Protein AF-A0A8I6A3M4-F1 (afdb_monomer_lite)

Radius of gyration: 25.24 Å; chains: 1; bounding box: 81×45×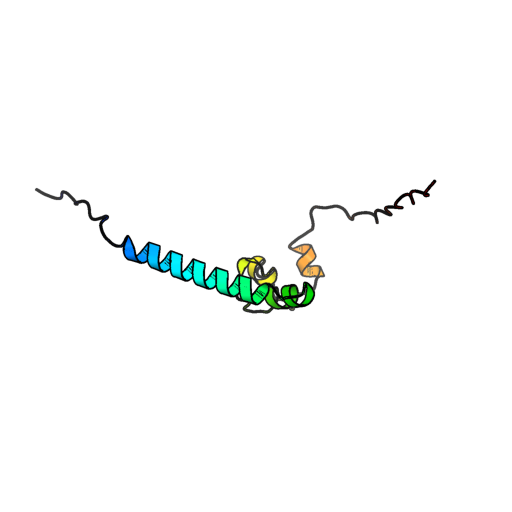41 Å

Sequence (97 aa):
MAASGESGASGGRGSTEEAFMICYSEMKQIQNRDSVLTSKNQIEKLTRPGSYYFNLNPFEVHQIDPEVTDEKIKKRFPSPLPPLASRTHSFPISTPK

Structure (mmCIF, N/CA/C/O backbone):
data_AF-A0A8I6A3M4-F1
#
_entry.id   AF-A0A8I6A3M4-F1
#
loop_
_atom_site.group_PDB
_atom_site.id
_atom_site.type_symbol
_atom_site.label_atom_id
_atom_site.label_alt_id
_atom_site.label_comp_id
_atom_site.label_asym_id
_atom_site.label_entity_id
_atom_site.label_seq_id
_atom_site.pdbx_PDB_ins_code
_atom_site.Cartn_x
_atom_site.Cartn_y
_atom_site.Cartn_z
_atom_site.occupancy
_atom_site.B_iso_or_equiv
_atom_site.auth_seq_id
_atom_site.auth_comp_id
_atom_site.auth_asym_id
_atom_site.auth_atom_id
_atom_site.pdbx_PDB_model_num
ATOM 1 N N . MET A 1 1 ? -57.255 -4.631 -10.707 1.00 51.66 1 MET A N 1
ATOM 2 C CA . MET A 1 1 ? -56.812 -5.687 -9.773 1.00 51.66 1 MET A CA 1
ATOM 3 C C . MET A 1 1 ? -55.322 -5.499 -9.555 1.00 51.66 1 MET A C 1
ATOM 5 O O . MET A 1 1 ? -54.641 -5.416 -10.561 1.00 51.66 1 MET A O 1
ATOM 9 N N . ALA A 1 2 ? -54.908 -5.338 -8.290 1.00 47.59 2 ALA A N 1
ATOM 10 C CA . ALA A 1 2 ? -53.571 -5.521 -7.692 1.00 47.59 2 ALA A CA 1
ATOM 11 C C . ALA A 1 2 ? -52.321 -5.338 -8.594 1.00 47.59 2 ALA A C 1
ATOM 13 O O . ALA A 1 2 ? -52.166 -5.994 -9.610 1.00 47.59 2 ALA A O 1
ATOM 14 N N . ALA A 1 3 ? -51.336 -4.528 -8.217 1.00 49.62 3 ALA A N 1
ATOM 15 C CA . ALA A 1 3 ? -50.507 -4.853 -7.064 1.00 49.62 3 ALA A CA 1
ATOM 16 C C . ALA A 1 3 ? -49.984 -3.594 -6.361 1.00 49.62 3 ALA A C 1
ATOM 18 O O . ALA A 1 3 ? -49.182 -2.835 -6.900 1.00 49.62 3 ALA A O 1
ATOM 19 N N . SER A 1 4 ? -50.442 -3.423 -5.123 1.00 48.16 4 SER A N 1
ATOM 20 C CA . SER A 1 4 ? -49.726 -2.681 -4.096 1.00 48.16 4 SER A CA 1
ATOM 21 C C . SER A 1 4 ? -48.497 -3.520 -3.741 1.00 48.16 4 SER A C 1
ATOM 23 O O . SER A 1 4 ? -48.632 -4.583 -3.143 1.00 48.16 4 SER A O 1
ATOM 25 N N . GLY A 1 5 ? -47.322 -3.118 -4.224 1.00 51.12 5 GLY A N 1
ATOM 26 C CA . GLY A 1 5 ? -46.041 -3.704 -3.837 1.00 51.12 5 GLY A CA 1
ATOM 27 C C . GLY A 1 5 ? -45.589 -3.043 -2.548 1.00 51.12 5 GLY A C 1
ATOM 28 O O . GLY A 1 5 ? -45.113 -1.911 -2.552 1.00 51.12 5 GLY A O 1
ATOM 29 N N . GLU A 1 6 ? -45.852 -3.735 -1.454 1.00 52.62 6 GLU A N 1
ATOM 30 C CA . GLU A 1 6 ? -45.715 -3.263 -0.092 1.00 52.62 6 GLU A CA 1
ATOM 31 C C . GLU A 1 6 ? -44.253 -3.084 0.317 1.00 52.62 6 GLU A C 1
ATOM 33 O O . GLU A 1 6 ? -43.337 -3.795 -0.099 1.00 52.62 6 GLU A O 1
ATOM 38 N N . SER A 1 7 ? -44.084 -2.103 1.192 1.00 47.75 7 SER A N 1
ATOM 39 C CA . SER A 1 7 ? -42.935 -1.866 2.044 1.00 47.75 7 SER A CA 1
ATOM 40 C C . SER A 1 7 ? -42.349 -3.156 2.627 1.00 47.75 7 SER A C 1
ATOM 42 O O . SER A 1 7 ? -43.001 -3.846 3.406 1.00 47.75 7 SER A O 1
ATOM 44 N N . GLY A 1 8 ? -41.079 -3.411 2.325 1.00 47.66 8 GLY A N 1
ATOM 45 C CA . GLY A 1 8 ? -40.299 -4.500 2.909 1.00 47.66 8 GLY A CA 1
ATOM 46 C C . GLY A 1 8 ? -38.874 -4.087 3.271 1.00 47.66 8 GLY A C 1
ATOM 47 O O . GLY A 1 8 ? -37.970 -4.911 3.228 1.00 47.66 8 GLY A O 1
ATOM 48 N N . ALA A 1 9 ? -38.632 -2.820 3.621 1.00 52.94 9 ALA A N 1
ATOM 49 C CA . ALA A 1 9 ? -37.354 -2.391 4.194 1.00 52.94 9 ALA A CA 1
ATOM 50 C C . ALA A 1 9 ? -37.316 -2.685 5.708 1.00 52.94 9 ALA A C 1
ATOM 52 O O . ALA A 1 9 ? -37.146 -1.785 6.523 1.00 52.94 9 ALA A O 1
ATOM 53 N N . SER A 1 10 ? -37.531 -3.943 6.104 1.00 50.53 10 SER A N 1
ATOM 54 C CA . SER A 1 10 ? -37.356 -4.391 7.497 1.00 50.53 10 SER A CA 1
ATOM 55 C C . SER A 1 10 ? -36.322 -5.512 7.643 1.00 50.53 10 SER A C 1
ATOM 57 O O . SER A 1 10 ? -36.216 -6.119 8.706 1.00 50.53 10 SER A O 1
ATOM 59 N N . GLY A 1 11 ? -35.541 -5.793 6.598 1.00 46.09 11 GLY A N 1
ATOM 60 C CA . GLY A 1 11 ? -34.452 -6.764 6.646 1.00 46.09 11 GLY A CA 1
ATOM 61 C C . GLY A 1 11 ? -33.124 -6.101 7.005 1.00 46.09 11 GLY A C 1
ATOM 62 O O . GLY A 1 11 ? -32.562 -5.379 6.192 1.00 46.09 11 GLY A O 1
ATOM 63 N N . GLY A 1 12 ? -32.591 -6.380 8.197 1.00 54.47 12 GLY A N 1
ATOM 64 C CA . GLY A 1 12 ? -31.133 -6.413 8.368 1.00 54.47 12 GLY A CA 1
ATOM 65 C C . GLY A 1 12 ? -30.444 -5.309 9.173 1.00 54.47 12 GLY A C 1
ATOM 66 O O . GLY A 1 12 ? -29.224 -5.228 9.088 1.00 54.47 12 GLY A O 1
ATOM 67 N N . ARG A 1 13 ? -31.135 -4.509 10.007 1.00 56.75 13 ARG A N 1
ATOM 68 C CA . ARG A 1 13 ? -30.438 -3.538 10.892 1.00 56.75 13 ARG A CA 1
ATOM 69 C C . ARG A 1 13 ? -29.361 -4.180 11.786 1.00 56.75 13 ARG A C 1
ATOM 71 O O . ARG A 1 13 ? -28.373 -3.519 12.070 1.00 56.75 13 ARG A O 1
ATOM 78 N N . GLY A 1 14 ? -29.527 -5.441 12.198 1.00 61.34 14 GLY A N 1
ATOM 79 C CA . GLY A 1 14 ? -28.507 -6.163 12.975 1.00 61.34 14 GLY A CA 1
ATOM 80 C C . GLY A 1 14 ? -27.258 -6.519 12.162 1.00 61.34 14 GLY A C 1
ATOM 81 O O . GLY A 1 14 ? -26.145 -6.364 12.645 1.00 61.34 14 GLY A O 1
ATOM 82 N N . SER A 1 15 ? -27.424 -6.900 10.891 1.00 80.06 15 SER A N 1
ATOM 83 C CA . SER A 1 15 ? -26.319 -7.407 10.068 1.00 80.06 15 SER A CA 1
ATOM 84 C C . SER A 1 15 ? -25.316 -6.317 9.681 1.00 80.06 15 SER A C 1
ATOM 86 O O . SER A 1 15 ? -24.113 -6.567 9.678 1.00 80.06 15 SER A O 1
ATOM 88 N N . THR A 1 16 ? -25.781 -5.097 9.390 1.00 90.50 16 THR A N 1
ATOM 89 C CA . THR A 1 16 ? -24.876 -3.989 9.040 1.00 90.50 16 THR A CA 1
ATOM 90 C C . THR A 1 16 ? -24.091 -3.485 10.247 1.00 90.50 16 THR A C 1
ATOM 92 O O . THR A 1 16 ? -22.902 -3.214 10.113 1.00 90.50 16 THR A O 1
ATOM 95 N N . GLU A 1 17 ? -24.728 -3.385 11.418 1.00 92.06 17 GLU A N 1
ATOM 96 C CA . GLU A 1 17 ? -24.051 -2.953 12.647 1.00 92.06 17 GLU A CA 1
ATOM 97 C C . GLU A 1 17 ? -22.990 -3.973 13.076 1.00 92.06 17 GLU A C 1
ATOM 99 O O . GLU A 1 17 ? -21.856 -3.603 13.368 1.00 92.06 17 GLU A O 1
ATOM 104 N N . GLU A 1 18 ? -23.314 -5.268 13.033 1.00 92.62 18 GLU A N 1
ATOM 105 C CA . GLU A 1 18 ? -22.351 -6.337 13.313 1.00 92.62 18 GLU A CA 1
ATOM 106 C C . GLU A 1 18 ? -21.175 -6.312 12.329 1.00 92.62 18 GLU A C 1
ATOM 108 O O . GLU A 1 18 ? -20.019 -6.345 12.751 1.00 92.62 18 GLU A O 1
ATOM 113 N N . ALA A 1 19 ? -21.443 -6.177 11.025 1.00 93.25 19 ALA A N 1
ATOM 114 C CA . ALA A 1 19 ? -20.395 -6.072 10.010 1.00 93.25 19 ALA A CA 1
ATOM 115 C C . ALA A 1 19 ? -19.506 -4.833 10.215 1.00 93.25 19 ALA A C 1
ATOM 117 O O . ALA A 1 19 ? -18.283 -4.913 10.073 1.00 93.25 19 ALA A O 1
ATOM 118 N N . PHE A 1 20 ? -20.100 -3.694 10.586 1.00 94.31 20 PHE A N 1
ATOM 119 C CA . PHE A 1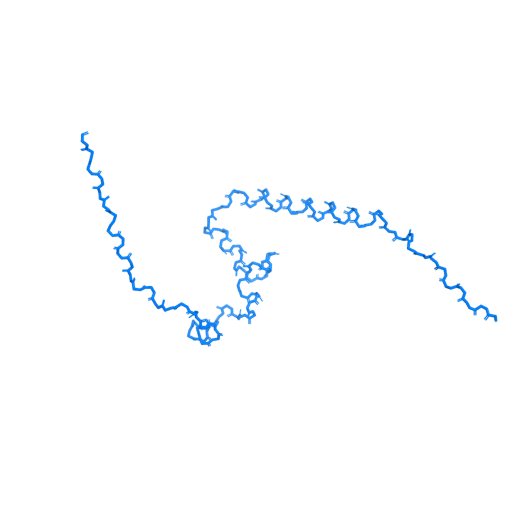 20 ? -19.361 -2.478 10.913 1.00 94.31 20 PHE A CA 1
ATOM 120 C C . PHE A 1 20 ? -18.464 -2.678 12.139 1.00 94.31 20 PHE A C 1
ATOM 122 O O . PHE A 1 20 ? -17.279 -2.345 12.091 1.00 94.31 20 PHE A O 1
ATOM 129 N N . MET A 1 21 ? -18.993 -3.274 13.210 1.00 94.50 21 MET A N 1
ATOM 130 C CA . MET A 1 21 ? -18.235 -3.571 14.426 1.00 94.50 21 MET A CA 1
ATOM 131 C C . MET A 1 21 ? -17.068 -4.527 14.158 1.00 94.50 21 MET A C 1
ATOM 133 O O . MET A 1 21 ? -15.964 -4.295 14.658 1.00 94.50 21 MET A O 1
ATOM 137 N N . ILE A 1 22 ? -17.275 -5.560 13.333 1.00 94.62 22 ILE A N 1
ATOM 138 C CA . ILE A 1 22 ? -16.214 -6.482 12.902 1.00 94.62 22 ILE A CA 1
ATOM 139 C C . ILE A 1 22 ? -15.125 -5.706 12.161 1.00 94.62 22 ILE A C 1
ATOM 141 O O . ILE A 1 22 ? -13.973 -5.721 12.596 1.00 94.62 22 ILE A O 1
ATOM 145 N N . CYS A 1 23 ? -15.491 -4.951 11.123 1.00 92.88 23 CYS A N 1
ATOM 146 C CA . CYS A 1 23 ? -14.555 -4.145 10.341 1.00 92.88 23 CYS A CA 1
ATOM 147 C C . CYS A 1 23 ? -13.756 -3.172 11.225 1.00 92.88 23 CYS A C 1
ATOM 149 O O . CYS A 1 23 ? -12.527 -3.108 11.153 1.00 92.88 23 CYS A O 1
ATOM 151 N N . TYR A 1 24 ? -14.432 -2.457 12.127 1.00 95.19 24 TYR A N 1
ATOM 152 C CA . TYR A 1 24 ? -13.781 -1.529 13.047 1.00 95.19 24 TYR A CA 1
ATOM 153 C C . TYR A 1 24 ? -12.808 -2.243 13.995 1.00 95.19 24 TYR A C 1
ATOM 155 O O . TYR A 1 24 ? -11.698 -1.760 14.238 1.00 95.19 24 TYR A O 1
ATOM 163 N N . SER A 1 25 ? -13.191 -3.415 14.508 1.00 95.12 25 SER A N 1
ATOM 164 C CA . SER A 1 25 ? -12.329 -4.221 15.374 1.00 95.12 25 SER A CA 1
ATOM 165 C C . SER A 1 25 ? -11.076 -4.714 14.644 1.00 95.12 25 SER A C 1
ATOM 167 O O . SER A 1 25 ? -9.976 -4.632 15.197 1.00 95.12 25 SER A O 1
ATOM 169 N N . GLU A 1 26 ? -11.206 -5.140 13.386 1.00 93.81 26 GLU A N 1
ATOM 170 C CA . GLU A 1 26 ? -10.086 -5.549 12.540 1.00 93.81 26 GLU A CA 1
ATOM 171 C C . GLU A 1 26 ? -9.148 -4.375 12.264 1.00 93.81 26 GLU A C 1
ATOM 173 O O . GLU A 1 26 ? -7.938 -4.491 12.469 1.00 93.81 26 GLU A O 1
ATOM 178 N N . MET A 1 27 ? -9.695 -3.216 11.885 1.00 93.75 27 MET A N 1
ATOM 179 C CA . MET A 1 27 ? -8.916 -1.995 11.665 1.00 93.75 27 MET A CA 1
ATOM 180 C C . MET A 1 27 ? -8.134 -1.591 12.915 1.00 93.75 27 MET A C 1
ATOM 182 O O . MET A 1 27 ? -6.944 -1.285 12.826 1.00 93.75 27 MET A O 1
ATOM 186 N N . LYS A 1 28 ? -8.755 -1.667 14.097 1.00 94.69 28 LYS A N 1
ATOM 187 C CA . LYS A 1 28 ? -8.087 -1.372 15.372 1.00 94.69 28 LYS A CA 1
ATOM 188 C C . LYS A 1 28 ? -6.960 -2.359 15.677 1.00 94.69 28 LYS A C 1
ATOM 190 O O . LYS A 1 28 ? -5.897 -1.960 16.150 1.00 94.69 28 LYS A O 1
ATOM 195 N N . GLN A 1 29 ? -7.152 -3.646 15.392 1.00 94.44 29 GLN A N 1
ATOM 196 C CA . GLN A 1 29 ? -6.087 -4.638 15.551 1.00 94.44 29 GLN A CA 1
ATOM 197 C C . GLN A 1 29 ? -4.923 -4.383 14.597 1.00 94.44 29 GLN A C 1
ATOM 199 O O . GLN A 1 29 ? -3.770 -4.555 14.987 1.00 94.44 29 GLN A O 1
ATOM 204 N N . ILE A 1 30 ? -5.206 -3.998 13.353 1.00 92.19 30 ILE A N 1
ATOM 205 C CA . ILE A 1 30 ? -4.166 -3.662 12.384 1.00 92.19 30 ILE A CA 1
ATOM 206 C C . ILE A 1 30 ? -3.415 -2.403 12.840 1.00 92.19 30 ILE A C 1
ATOM 208 O O . ILE A 1 30 ? -2.188 -2.411 12.856 1.00 92.19 30 ILE A O 1
ATOM 212 N N . GLN A 1 31 ? -4.123 -1.370 13.302 1.00 91.56 31 GLN A N 1
ATOM 213 C CA . GLN A 1 31 ? -3.514 -0.158 13.852 1.00 91.56 31 GLN A CA 1
ATOM 214 C C . GLN A 1 31 ? -2.581 -0.471 15.029 1.00 91.56 31 GLN A C 1
ATOM 216 O O . GLN A 1 31 ? -1.453 0.012 15.069 1.00 91.56 31 GLN A O 1
ATOM 221 N N . ASN A 1 32 ? -3.023 -1.309 15.971 1.00 93.69 32 ASN A N 1
ATOM 222 C CA . ASN A 1 32 ? -2.201 -1.703 17.114 1.00 93.69 32 ASN A CA 1
ATOM 223 C C . ASN A 1 32 ? -0.962 -2.491 16.677 1.00 93.69 32 ASN A C 1
ATOM 225 O O . ASN A 1 32 ? 0.134 -2.217 17.161 1.00 93.69 32 ASN A O 1
ATOM 229 N N . ARG A 1 33 ? -1.116 -3.437 15.743 1.00 90.75 33 ARG A N 1
ATOM 230 C CA . ARG A 1 33 ? 0.008 -4.207 15.187 1.00 90.75 33 ARG A CA 1
ATOM 231 C C . ARG A 1 33 ? 1.034 -3.312 14.496 1.00 90.75 33 ARG A C 1
ATOM 233 O O . ARG A 1 33 ? 2.230 -3.547 14.634 1.00 90.75 33 ARG A O 1
ATOM 240 N N . ASP A 1 34 ? 0.569 -2.279 13.805 1.00 90.94 34 ASP A N 1
ATOM 241 C CA . ASP A 1 34 ? 1.425 -1.407 13.005 1.00 90.94 34 ASP A CA 1
ATOM 242 C C . ASP A 1 34 ? 2.016 -0.236 13.800 1.00 90.94 34 ASP A C 1
ATOM 244 O O . ASP A 1 34 ? 2.951 0.409 13.334 1.00 90.94 34 ASP A O 1
ATOM 248 N N . SER A 1 35 ? 1.533 0.004 15.022 1.00 92.12 35 SER A N 1
ATOM 249 C CA . SER A 1 35 ? 1.986 1.102 15.889 1.00 92.12 35 SER A CA 1
ATOM 250 C C . SER 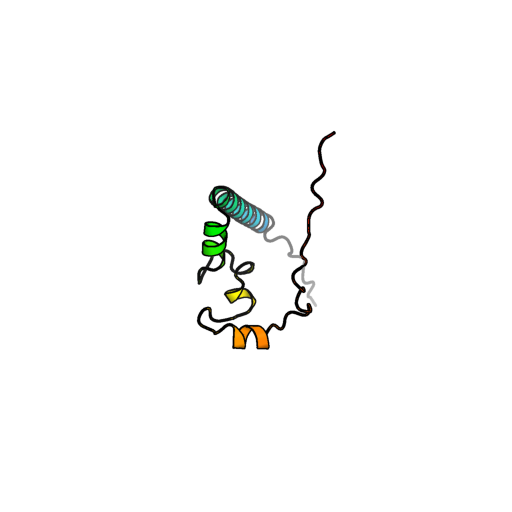A 1 35 ? 3.478 1.061 16.240 1.00 92.12 35 SER A C 1
ATOM 252 O O . SER A 1 35 ? 4.075 2.100 16.506 1.00 92.12 35 SER A O 1
ATOM 254 N N . VAL A 1 36 ? 4.089 -0.127 16.227 1.00 93.19 36 VAL A N 1
ATOM 255 C CA . VAL A 1 36 ? 5.511 -0.332 16.550 1.00 93.19 36 VAL A CA 1
ATOM 256 C C . VAL A 1 36 ? 6.411 -0.362 15.311 1.00 93.19 36 VAL A C 1
ATOM 258 O O . VAL A 1 36 ? 7.621 -0.555 15.433 1.00 93.19 36 VAL A O 1
ATOM 261 N N . LEU A 1 37 ? 5.847 -0.213 14.107 1.00 91.25 37 LEU A N 1
ATOM 262 C CA . LEU A 1 37 ? 6.619 -0.281 12.871 1.00 91.25 37 LEU A CA 1
ATOM 263 C C . LEU A 1 37 ? 7.436 0.994 12.655 1.00 91.25 37 LEU A C 1
ATOM 265 O O . LEU A 1 37 ? 6.960 2.115 12.814 1.00 91.25 37 LEU A O 1
ATOM 269 N N . THR A 1 38 ? 8.681 0.809 12.225 1.00 93.62 38 THR A N 1
ATOM 270 C CA . THR A 1 38 ? 9.523 1.901 11.730 1.00 93.62 38 THR A CA 1
ATOM 271 C C . THR A 1 38 ? 9.102 2.286 10.311 1.00 93.62 38 THR A C 1
ATOM 273 O O . THR A 1 38 ? 8.507 1.482 9.590 1.00 93.62 38 THR A O 1
ATOM 276 N N . SER A 1 39 ? 9.472 3.488 9.858 1.00 92.56 39 SER A N 1
ATOM 277 C CA . SER A 1 39 ? 9.136 3.966 8.507 1.00 92.56 39 SER A CA 1
ATOM 278 C C . SER A 1 39 ? 9.606 3.012 7.405 1.00 92.56 39 SER A C 1
ATOM 280 O O . SER A 1 39 ? 8.887 2.791 6.436 1.00 92.56 39 SER A O 1
ATOM 282 N N . LYS A 1 40 ? 10.787 2.399 7.566 1.00 92.50 40 LYS A N 1
ATOM 283 C CA . LYS A 1 40 ? 11.323 1.434 6.598 1.00 92.50 40 LYS A CA 1
ATOM 284 C C . LYS A 1 40 ? 10.441 0.185 6.506 1.00 92.50 40 LYS A C 1
ATOM 286 O O . LYS A 1 40 ? 10.027 -0.189 5.413 1.00 92.50 40 LYS A O 1
ATOM 291 N N . ASN A 1 41 ? 10.103 -0.409 7.649 1.00 92.81 41 ASN A N 1
ATOM 292 C CA . ASN A 1 41 ? 9.274 -1.614 7.697 1.00 92.81 41 ASN A CA 1
ATOM 293 C C . ASN A 1 41 ? 7.853 -1.334 7.190 1.00 92.81 41 ASN A C 1
ATOM 295 O O . ASN A 1 41 ? 7.233 -2.186 6.555 1.00 92.81 41 ASN A O 1
ATOM 299 N N . GLN A 1 42 ? 7.335 -0.133 7.458 1.00 92.31 42 GLN A N 1
ATOM 300 C CA . GLN A 1 42 ? 6.029 0.289 6.970 1.00 92.31 42 GLN A CA 1
ATOM 301 C C . GLN A 1 42 ? 6.008 0.383 5.441 1.00 92.31 42 GLN A C 1
ATOM 303 O O . GLN A 1 42 ? 5.085 -0.142 4.822 1.00 92.31 42 GLN A O 1
ATOM 308 N N . ILE A 1 43 ? 7.037 0.979 4.828 1.00 92.31 43 ILE A N 1
ATOM 309 C CA . ILE A 1 43 ? 7.166 1.031 3.366 1.00 92.31 43 ILE A CA 1
ATOM 310 C C . ILE A 1 43 ? 7.201 -0.387 2.788 1.00 92.31 43 ILE A C 1
ATOM 312 O O . ILE A 1 43 ? 6.397 -0.686 1.912 1.00 92.31 43 ILE A O 1
ATOM 316 N N . GLU A 1 44 ? 8.053 -1.271 3.318 1.00 91.62 44 GLU A N 1
ATOM 317 C CA . GLU A 1 44 ? 8.163 -2.662 2.849 1.00 91.62 44 GLU A CA 1
ATOM 318 C C . GLU A 1 44 ? 6.830 -3.422 2.937 1.00 91.62 44 GLU A C 1
ATOM 320 O O . GLU A 1 44 ? 6.470 -4.162 2.023 1.00 91.62 44 GLU A O 1
ATOM 325 N N . LYS A 1 45 ? 6.054 -3.222 4.011 1.00 91.75 45 LYS A N 1
ATOM 326 C CA . LYS A 1 45 ? 4.734 -3.847 4.166 1.00 91.75 45 LYS A CA 1
ATOM 327 C C . LYS A 1 45 ? 3.729 -3.340 3.129 1.00 91.75 45 LYS A C 1
ATOM 329 O O . LYS A 1 45 ? 2.947 -4.139 2.615 1.00 91.75 45 LYS A O 1
ATOM 334 N N . LEU A 1 46 ? 3.718 -2.034 2.855 1.00 91.81 46 LEU A N 1
ATOM 335 C CA . LEU A 1 46 ? 2.765 -1.411 1.933 1.00 91.81 46 LEU A CA 1
ATOM 336 C C . LEU A 1 46 ? 3.070 -1.747 0.472 1.00 91.81 46 LEU A C 1
ATOM 338 O O . LEU A 1 46 ? 2.137 -1.980 -0.292 1.00 91.81 46 LEU A O 1
ATOM 342 N N . THR A 1 47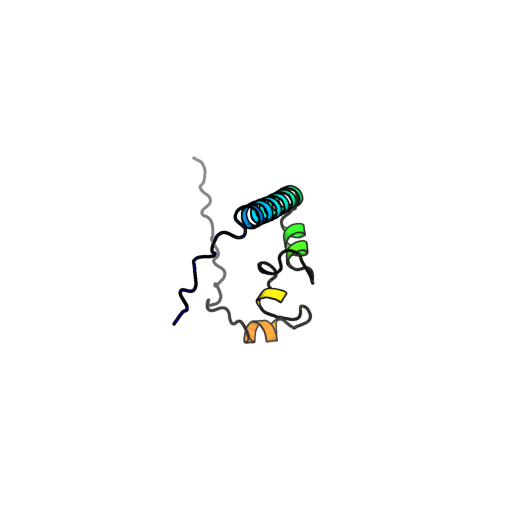 ? 4.346 -1.812 0.094 1.00 89.94 47 THR A N 1
ATOM 343 C CA . THR A 1 47 ? 4.775 -2.070 -1.289 1.00 89.94 47 THR A CA 1
ATOM 344 C C . THR A 1 47 ? 4.909 -3.552 -1.631 1.00 89.94 47 THR A C 1
ATOM 346 O O . THR A 1 47 ? 5.076 -3.889 -2.803 1.00 89.94 47 THR A O 1
ATOM 349 N N . ARG A 1 48 ? 4.818 -4.457 -0.646 1.00 88.00 48 ARG A N 1
ATOM 350 C CA . ARG A 1 48 ? 4.851 -5.903 -0.889 1.00 88.00 48 ARG A CA 1
ATOM 351 C C . ARG A 1 48 ? 3.708 -6.328 -1.831 1.00 88.00 48 ARG A C 1
ATOM 353 O O . ARG A 1 48 ? 2.563 -5.938 -1.592 1.00 88.00 48 ARG A O 1
ATOM 360 N N . PRO A 1 49 ? 3.971 -7.177 -2.842 1.00 83.12 49 PRO A N 1
ATOM 361 C CA . PRO A 1 49 ? 2.917 -7.763 -3.669 1.00 83.12 49 PRO A CA 1
ATOM 362 C C . PRO A 1 49 ? 1.879 -8.502 -2.815 1.00 83.12 49 PRO A C 1
ATOM 364 O O . PRO A 1 49 ? 2.247 -9.289 -1.936 1.00 83.12 49 PRO A O 1
ATOM 367 N N . GLY A 1 50 ? 0.592 -8.230 -3.045 1.00 82.19 50 GLY A N 1
ATOM 368 C CA . GLY A 1 50 ? -0.498 -8.785 -2.234 1.00 82.19 50 GLY A CA 1
ATOM 369 C C . GLY A 1 50 ? -0.578 -8.224 -0.807 1.00 82.19 50 GLY A C 1
ATOM 370 O O . GLY A 1 50 ? -1.048 -8.914 0.100 1.00 82.19 50 GLY A O 1
ATOM 371 N N . SER A 1 51 ? -0.085 -7.003 -0.566 1.00 86.31 51 SER A N 1
ATOM 372 C CA . SER A 1 51 ? -0.238 -6.339 0.730 1.00 86.31 51 SER A CA 1
ATOM 373 C C . SER A 1 51 ? -1.718 -6.150 1.094 1.00 86.31 51 SER A C 1
ATOM 375 O O . SER A 1 51 ? -2.575 -5.918 0.245 1.00 86.31 51 SER A O 1
ATOM 377 N N . TYR A 1 52 ? -2.025 -6.224 2.393 1.00 85.81 52 TYR A N 1
ATOM 378 C CA . TYR A 1 52 ? -3.399 -6.052 2.892 1.00 85.81 52 TYR A CA 1
ATOM 379 C C . TYR A 1 52 ? -3.953 -4.642 2.618 1.00 85.81 52 TYR A C 1
ATOM 381 O O . TYR A 1 52 ? -5.157 -4.436 2.519 1.00 85.81 52 TYR A O 1
ATOM 389 N N . TYR A 1 53 ? -3.061 -3.662 2.473 1.00 89.50 53 TYR A N 1
ATOM 390 C CA . TYR A 1 53 ? -3.393 -2.272 2.185 1.00 89.50 53 TYR A CA 1
ATOM 391 C C . TYR A 1 53 ? -3.342 -1.988 0.688 1.00 89.50 53 TYR A C 1
ATOM 393 O O . TYR A 1 53 ? -2.591 -1.127 0.231 1.00 89.50 53 TYR A O 1
ATOM 401 N N . PHE A 1 54 ? -4.146 -2.725 -0.072 1.00 89.69 54 PHE A N 1
ATOM 402 C CA . PHE A 1 54 ? -4.220 -2.627 -1.530 1.00 89.69 54 PHE A CA 1
ATOM 403 C C . PHE A 1 54 ? -4.320 -1.173 -2.028 1.00 89.69 54 PHE A C 1
ATOM 405 O O . PHE A 1 54 ? -3.614 -0.764 -2.941 1.00 89.69 54 PHE A O 1
ATOM 412 N N . ASN A 1 55 ? -5.138 -0.359 -1.360 1.00 90.56 55 ASN A N 1
ATOM 413 C CA . ASN A 1 55 ? -5.362 1.052 -1.681 1.00 90.56 55 ASN A CA 1
ATOM 414 C C . ASN A 1 55 ? -4.174 1.987 -1.390 1.00 90.56 55 ASN A C 1
ATOM 416 O O . ASN A 1 55 ? -4.171 3.121 -1.860 1.00 90.56 55 ASN A O 1
ATOM 420 N N . LEU A 1 56 ? -3.203 1.554 -0.587 1.00 92.88 56 LEU A N 1
ATOM 421 C CA . LEU A 1 56 ? -1.996 2.319 -0.268 1.00 92.88 56 LEU A CA 1
ATOM 422 C C . LEU A 1 56 ? -0.783 1.835 -1.066 1.00 92.88 56 LEU A C 1
ATOM 424 O O . LEU A 1 56 ? 0.240 2.519 -1.087 1.00 92.88 56 LEU A O 1
ATOM 428 N N . ASN A 1 57 ? -0.873 0.670 -1.713 1.00 91.94 57 ASN A N 1
ATOM 429 C CA . ASN A 1 57 ? 0.205 0.142 -2.530 1.00 91.94 57 ASN A CA 1
ATOM 430 C C . ASN A 1 57 ? 0.230 0.854 -3.897 1.00 91.94 57 ASN A C 1
ATOM 432 O O . ASN A 1 57 ? -0.708 0.700 -4.683 1.00 91.94 57 ASN A O 1
ATOM 436 N N . PRO A 1 58 ? 1.302 1.593 -4.239 1.00 89.88 58 PRO A N 1
ATOM 437 C CA . PRO A 1 58 ? 1.376 2.292 -5.515 1.00 89.88 58 PRO A CA 1
ATOM 438 C C . PRO A 1 58 ? 1.352 1.349 -6.724 1.00 89.88 58 PRO A C 1
ATOM 440 O O . PRO A 1 58 ? 0.847 1.760 -7.765 1.00 89.88 58 PRO A O 1
ATOM 443 N N . PHE A 1 59 ? 1.857 0.118 -6.613 1.00 90.62 59 PHE A N 1
ATOM 444 C CA . PHE A 1 59 ? 1.864 -0.845 -7.720 1.00 90.62 59 PHE A CA 1
ATOM 445 C C . PHE A 1 59 ? 0.458 -1.336 -8.050 1.00 90.62 59 PHE A C 1
ATOM 447 O O . PHE A 1 59 ? 0.081 -1.392 -9.216 1.00 90.62 59 PHE A O 1
ATOM 454 N N . GLU A 1 60 ? -0.344 -1.596 -7.022 1.00 90.62 60 GLU A N 1
ATOM 455 C CA . GLU A 1 60 ? -1.729 -2.034 -7.179 1.00 90.62 60 GLU A CA 1
ATOM 456 C C . GLU A 1 60 ? -2.625 -0.891 -7.664 1.00 90.62 60 GLU A C 1
ATOM 458 O O . GLU A 1 60 ? -3.377 -1.035 -8.627 1.00 90.62 60 GLU A O 1
ATOM 463 N N . VAL A 1 61 ? -2.490 0.290 -7.049 1.00 90.94 61 VAL A N 1
ATOM 464 C CA . VAL A 1 61 ? -3.292 1.470 -7.402 1.00 90.94 61 VAL A CA 1
ATOM 465 C C . VAL A 1 61 ? -3.015 1.931 -8.832 1.00 90.94 61 VAL A C 1
ATOM 467 O O . VAL A 1 61 ? -3.951 2.242 -9.568 1.00 90.94 61 VAL A O 1
ATOM 470 N N . HIS A 1 62 ? -1.748 1.962 -9.251 1.00 87.38 62 HIS A N 1
ATOM 471 C CA . HIS A 1 62 ? -1.386 2.358 -10.614 1.00 87.38 62 HIS A CA 1
ATOM 472 C C . HIS A 1 62 ? -1.384 1.186 -11.607 1.00 87.38 62 HIS A C 1
ATOM 474 O O . HIS A 1 62 ? -1.145 1.414 -12.795 1.00 87.38 62 HIS A O 1
ATOM 480 N N . GLN A 1 63 ? -1.649 -0.043 -11.143 1.00 87.62 63 GLN A N 1
ATOM 481 C CA . GLN A 1 63 ? -1.614 -1.279 -11.936 1.00 87.62 63 GLN A CA 1
ATOM 482 C C . GLN A 1 63 ? -0.294 -1.427 -12.710 1.00 87.62 63 GLN A C 1
ATOM 484 O O . GLN A 1 63 ? -0.262 -1.684 -13.917 1.00 87.62 63 GLN A O 1
ATOM 489 N N . ILE A 1 64 ? 0.812 -1.181 -12.009 1.00 87.00 64 ILE A N 1
ATOM 490 C CA . ILE A 1 64 ? 2.169 -1.272 -12.541 1.00 87.00 64 ILE A CA 1
ATOM 491 C C . ILE A 1 64 ? 2.803 -2.533 -11.976 1.00 87.00 64 ILE A C 1
ATOM 493 O O . ILE A 1 64 ? 2.790 -2.750 -10.768 1.00 87.00 64 ILE A O 1
ATOM 497 N N . ASP A 1 65 ? 3.400 -3.328 -12.853 1.00 86.94 65 ASP A N 1
ATOM 498 C CA . ASP A 1 65 ? 4.224 -4.450 -12.432 1.00 86.94 65 ASP A CA 1
ATOM 499 C C . ASP A 1 65 ? 5.516 -3.921 -11.769 1.00 86.94 65 ASP A C 1
ATOM 501 O O . ASP A 1 65 ? 6.178 -3.050 -12.350 1.00 86.94 65 ASP A O 1
ATOM 505 N N . PRO A 1 66 ? 5.876 -4.399 -10.563 1.00 82.31 66 PRO A N 1
ATOM 506 C CA . PRO A 1 66 ? 7.071 -3.949 -9.850 1.00 82.31 66 PRO A CA 1
ATOM 507 C C . PRO A 1 66 ? 8.385 -4.178 -10.619 1.00 82.31 66 PRO A C 1
ATOM 509 O O . PRO A 1 66 ? 9.387 -3.550 -10.283 1.00 82.31 66 PRO A O 1
ATOM 512 N N . GLU A 1 67 ? 8.403 -5.032 -11.648 1.00 84.44 67 GLU A N 1
ATOM 513 C CA . GLU A 1 67 ? 9.570 -5.288 -12.503 1.00 84.44 67 GLU A CA 1
ATOM 514 C C . GLU A 1 67 ? 9.731 -4.264 -13.646 1.00 84.44 67 GLU A C 1
ATOM 516 O O . GLU A 1 67 ? 10.729 -4.273 -14.374 1.00 84.44 67 GLU A O 1
ATOM 521 N N . VAL A 1 68 ? 8.767 -3.355 -13.838 1.00 86.00 68 VAL A N 1
ATOM 522 C CA . VAL A 1 68 ? 8.829 -2.343 -14.902 1.00 86.00 68 VAL A CA 1
ATOM 523 C C . VAL A 1 68 ? 9.876 -1.274 -14.587 1.00 86.00 68 VAL A C 1
ATOM 525 O O . VAL A 1 68 ? 9.894 -0.677 -13.517 1.00 86.00 68 VAL A O 1
ATOM 528 N N . THR A 1 69 ? 10.705 -0.953 -15.581 1.00 87.56 69 THR A N 1
ATOM 529 C CA . THR A 1 69 ? 11.744 0.079 -15.480 1.00 87.56 69 THR A CA 1
ATOM 530 C C . THR A 1 69 ? 11.174 1.489 -15.274 1.00 87.56 69 THR A C 1
ATOM 532 O O . THR A 1 69 ? 10.190 1.881 -15.915 1.00 87.56 69 THR A O 1
ATOM 535 N N . ASP A 1 70 ? 11.874 2.300 -14.474 1.00 85.50 70 ASP A N 1
ATOM 536 C CA . ASP A 1 70 ? 11.511 3.684 -14.135 1.00 85.50 70 ASP A CA 1
ATOM 537 C C . ASP A 1 70 ? 11.228 4.578 -15.349 1.00 85.50 70 ASP A C 1
ATOM 539 O O . ASP A 1 70 ? 10.368 5.457 -15.291 1.00 85.50 70 ASP A O 1
ATOM 543 N N . GLU A 1 71 ? 11.921 4.370 -16.471 1.00 86.31 71 GLU A N 1
ATOM 544 C CA . GLU A 1 71 ? 11.717 5.158 -17.694 1.00 86.31 71 GLU A CA 1
ATOM 545 C C . GLU A 1 71 ? 10.289 5.022 -18.234 1.00 86.31 71 GLU A C 1
ATOM 547 O O . GLU A 1 71 ? 9.644 6.006 -18.612 1.00 86.31 71 GLU A O 1
ATOM 552 N N . LYS A 1 72 ? 9.757 3.795 -18.224 1.00 86.44 72 LYS A N 1
ATOM 553 C CA . LYS A 1 72 ? 8.399 3.508 -18.690 1.00 86.44 72 LYS A CA 1
ATOM 554 C C . LYS A 1 72 ? 7.360 4.049 -17.709 1.00 86.44 72 LYS A C 1
ATOM 556 O O . LYS A 1 72 ? 6.319 4.536 -18.152 1.00 86.44 72 LYS A O 1
ATOM 561 N N . ILE A 1 73 ? 7.663 4.024 -16.409 1.00 87.06 73 ILE A N 1
ATOM 562 C CA . ILE A 1 73 ? 6.818 4.599 -15.353 1.00 87.06 73 ILE A CA 1
ATOM 563 C C . ILE A 1 73 ? 6.743 6.122 -15.506 1.00 87.06 73 ILE A C 1
ATOM 565 O O . ILE A 1 73 ? 5.644 6.665 -15.600 1.00 87.06 73 ILE A O 1
ATOM 569 N N . LYS A 1 74 ? 7.885 6.807 -15.645 1.00 84.31 74 LYS A N 1
ATOM 570 C CA . LYS A 1 74 ? 7.958 8.268 -15.839 1.00 84.31 74 LYS A CA 1
ATOM 571 C C . LYS A 1 74 ? 7.215 8.744 -17.086 1.00 84.31 74 LYS A C 1
ATOM 573 O O . LYS A 1 74 ? 6.642 9.828 -17.076 1.00 84.31 74 LYS A O 1
ATOM 578 N N . LYS A 1 75 ? 7.196 7.938 -18.154 1.00 86.69 75 LYS A N 1
ATOM 579 C CA . LYS A 1 75 ? 6.432 8.250 -19.371 1.00 86.69 75 LYS A CA 1
ATOM 580 C C . LYS A 1 75 ? 4.918 8.134 -19.166 1.00 86.69 75 LYS A C 1
ATOM 582 O O . LYS A 1 75 ? 4.172 8.891 -19.778 1.00 86.69 75 LYS A O 1
ATOM 587 N N . ARG A 1 76 ? 4.461 7.180 -18.345 1.00 85.12 76 ARG A N 1
ATOM 588 C CA . ARG A 1 76 ? 3.032 6.993 -18.031 1.00 85.12 76 ARG A CA 1
ATOM 589 C C . ARG A 1 76 ? 2.521 7.997 -17.003 1.00 85.12 76 ARG A C 1
ATOM 591 O O . ARG A 1 76 ? 1.404 8.479 -17.145 1.00 85.12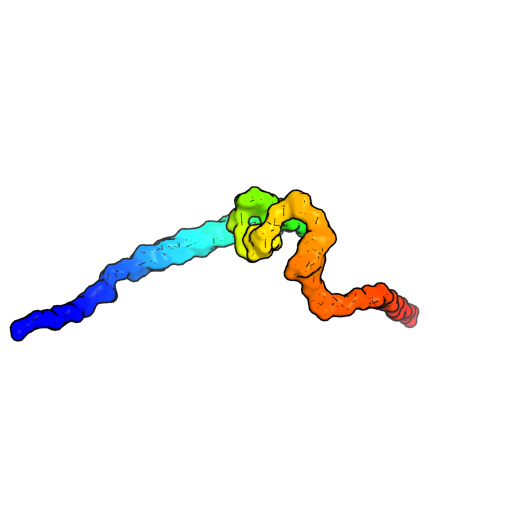 76 ARG A O 1
ATOM 598 N N . PHE A 1 77 ? 3.344 8.316 -16.011 1.00 85.81 77 PHE A N 1
ATOM 599 C CA . PHE A 1 77 ? 3.015 9.214 -14.909 1.00 85.81 77 PHE A CA 1
ATOM 600 C C . PHE A 1 77 ? 4.025 10.365 -14.850 1.00 85.81 77 PHE A C 1
ATOM 602 O O . PHE A 1 77 ? 4.866 10.412 -13.948 1.00 85.81 77 PHE A O 1
ATOM 609 N N . PRO A 1 78 ? 3.993 11.287 -15.829 1.00 82.75 78 PRO A N 1
ATOM 610 C CA . PRO A 1 78 ? 4.863 12.450 -15.804 1.00 82.75 78 PRO A CA 1
ATOM 611 C C . PRO A 1 78 ? 4.506 13.320 -14.595 1.00 82.75 78 PRO A C 1
ATOM 613 O O . PRO A 1 78 ? 3.352 13.716 -14.417 1.00 82.75 78 PRO A O 1
ATOM 616 N N . SER A 1 79 ? 5.495 13.627 -13.753 1.00 80.31 79 SER A N 1
ATOM 617 C CA . SER A 1 79 ? 5.296 14.561 -12.647 1.00 80.31 79 SER A CA 1
ATOM 618 C C . SER A 1 79 ? 4.946 15.940 -13.219 1.00 80.31 79 SER A C 1
ATOM 620 O O . SER A 1 79 ? 5.725 16.461 -14.018 1.00 80.31 79 SER A O 1
ATOM 622 N N . PRO A 1 80 ? 3.832 16.574 -12.811 1.00 80.94 80 PRO A N 1
ATOM 623 C CA . PRO A 1 80 ? 3.453 17.891 -13.328 1.00 80.94 80 PRO A CA 1
ATOM 624 C C . PRO A 1 80 ? 4.390 19.007 -12.844 1.00 80.94 80 PRO A C 1
ATOM 626 O O . PRO A 1 80 ? 4.336 20.127 -13.346 1.00 80.94 80 PRO A O 1
ATOM 629 N N . LEU A 1 81 ? 5.231 18.720 -11.847 1.00 77.44 81 LEU A N 1
ATOM 630 C CA . LEU A 1 81 ? 6.140 19.694 -11.269 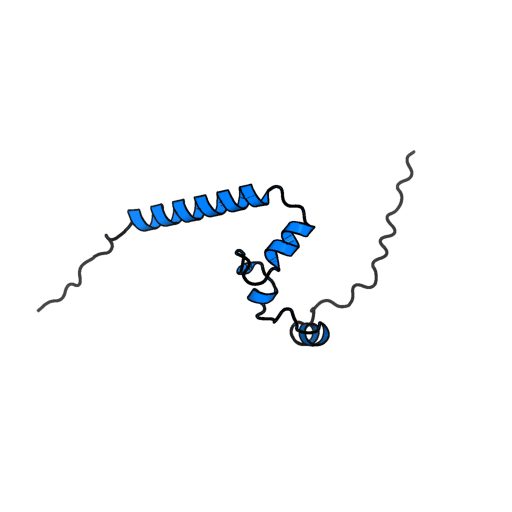1.00 77.44 81 LEU A CA 1
ATOM 631 C C . LEU A 1 81 ? 7.428 19.803 -12.097 1.00 77.44 81 LEU A C 1
ATOM 633 O O . LEU A 1 81 ? 8.019 18.774 -12.439 1.00 77.44 81 LEU A O 1
ATOM 637 N N . PRO A 1 82 ? 7.904 21.032 -12.375 1.00 76.44 82 PRO A N 1
ATOM 638 C CA . PRO A 1 82 ? 9.239 21.228 -12.915 1.00 76.44 82 PRO A CA 1
ATOM 639 C C . PRO A 1 82 ? 10.287 20.721 -11.909 1.00 76.44 82 PRO A C 1
ATOM 641 O O . PRO A 1 82 ? 10.009 20.688 -10.704 1.00 76.44 82 PRO A O 1
ATOM 644 N N . PRO A 1 83 ? 11.494 20.341 -12.369 1.00 73.69 83 PRO A N 1
ATOM 645 C CA . PRO A 1 83 ? 12.571 19.928 -11.481 1.00 73.69 83 PRO A CA 1
ATOM 646 C C . PRO A 1 83 ? 12.773 20.998 -10.411 1.00 73.69 83 PRO A C 1
ATOM 648 O O . PRO A 1 83 ? 13.053 22.155 -10.734 1.00 73.69 83 PRO A O 1
ATOM 651 N N . LEU A 1 84 ? 12.602 20.629 -9.139 1.00 68.88 84 LEU A N 1
ATOM 652 C CA . LEU A 1 84 ? 12.980 21.499 -8.036 1.00 68.88 84 LEU A CA 1
ATOM 653 C C . LEU A 1 84 ? 14.493 21.681 -8.143 1.00 68.88 84 LEU A C 1
ATOM 655 O O . LEU A 1 84 ? 15.254 20.801 -7.741 1.00 68.88 84 LEU A O 1
ATOM 659 N N . ALA A 1 85 ? 14.926 22.796 -8.738 1.00 64.38 85 ALA A N 1
ATOM 660 C CA . ALA A 1 85 ? 16.311 23.228 -8.668 1.00 64.38 85 ALA A CA 1
ATOM 661 C C . ALA A 1 85 ? 16.678 23.194 -7.190 1.00 64.38 85 ALA A C 1
ATOM 663 O O . ALA A 1 85 ? 15.976 23.815 -6.389 1.00 64.38 85 ALA A O 1
ATOM 664 N N . SER A 1 86 ? 17.681 22.377 -6.852 1.00 62.06 86 SER A N 1
ATOM 665 C CA . SER A 1 86 ? 18.146 22.088 -5.498 1.00 62.06 86 SER A CA 1
ATOM 666 C C . SER A 1 86 ? 18.049 23.347 -4.655 1.00 62.06 86 SER A C 1
ATOM 668 O O . SER A 1 86 ? 18.888 24.242 -4.765 1.00 62.06 86 SER A O 1
ATOM 670 N N . ARG A 1 87 ? 16.964 23.452 -3.882 1.00 59.38 87 ARG A N 1
ATOM 671 C CA . ARG A 1 87 ? 16.709 24.606 -3.038 1.00 59.38 87 ARG A CA 1
ATOM 672 C C . ARG A 1 87 ? 17.699 24.460 -1.908 1.00 59.38 87 ARG A C 1
ATOM 674 O O . ARG A 1 87 ? 17.430 23.784 -0.919 1.00 59.38 87 ARG A O 1
ATOM 681 N N . THR A 1 88 ? 18.887 25.015 -2.115 1.00 61.09 88 THR A N 1
ATOM 682 C CA . THR A 1 88 ? 19.908 25.191 -1.099 1.00 61.09 88 THR A CA 1
ATOM 683 C C . THR A 1 88 ? 19.326 26.176 -0.101 1.00 61.09 88 THR A C 1
ATOM 685 O O . THR A 1 88 ? 19.561 27.380 -0.131 1.00 61.09 88 THR A O 1
ATOM 688 N N . HIS A 1 89 ? 18.472 25.659 0.778 1.00 58.59 89 HIS A N 1
ATOM 689 C CA . HIS A 1 89 ? 18.106 26.330 2.002 1.00 58.59 89 HIS A CA 1
ATOM 690 C C . HIS A 1 89 ? 19.371 26.366 2.854 1.00 58.59 89 HIS A C 1
ATOM 692 O O . HIS A 1 89 ? 19.610 25.510 3.699 1.00 58.59 89 HIS A O 1
ATOM 698 N N . SER A 1 90 ? 20.220 27.352 2.564 1.00 63.25 90 SER A N 1
ATOM 699 C CA . SER A 1 90 ? 21.161 27.887 3.528 1.00 63.25 90 SER A CA 1
ATOM 700 C C . SER A 1 90 ? 20.299 28.410 4.672 1.00 63.25 90 SER A C 1
ATOM 702 O O . SER A 1 90 ? 19.704 29.483 4.588 1.00 63.25 90 SER A O 1
ATOM 704 N N . PHE A 1 91 ? 20.093 27.564 5.678 1.00 60.47 91 PHE A N 1
ATOM 705 C CA . PHE A 1 91 ? 19.454 27.967 6.916 1.00 60.47 91 PHE A CA 1
ATOM 706 C C . PHE A 1 91 ? 20.368 29.013 7.563 1.00 60.47 91 PHE A C 1
ATOM 708 O O . PHE A 1 91 ? 21.531 28.695 7.827 1.00 60.47 91 PHE A O 1
ATOM 715 N N . PRO A 1 92 ? 19.905 30.252 7.799 1.00 66.69 92 PRO A N 1
ATOM 716 C CA . PRO A 1 92 ? 20.714 31.219 8.517 1.00 66.69 92 PRO A CA 1
ATOM 717 C C . PRO A 1 92 ? 20.923 30.697 9.940 1.00 66.69 92 PRO A C 1
ATOM 719 O O . PRO A 1 92 ? 19.971 30.510 10.699 1.00 66.69 92 PRO A O 1
ATOM 722 N N . ILE A 1 93 ? 22.184 30.424 10.278 1.00 68.00 93 ILE A N 1
ATOM 723 C CA . ILE A 1 93 ? 22.607 30.089 11.635 1.00 68.00 93 ILE A CA 1
ATOM 724 C C . ILE A 1 93 ? 22.319 31.325 12.486 1.00 68.00 93 ILE A C 1
ATOM 726 O O . ILE A 1 93 ? 23.009 32.337 12.382 1.00 68.00 93 ILE A O 1
ATOM 730 N N . SER A 1 94 ? 21.268 31.258 13.300 1.00 68.88 94 SER A N 1
ATOM 731 C CA . SER A 1 94 ? 21.006 32.258 14.329 1.00 68.88 94 SER A CA 1
ATOM 732 C C . SER A 1 94 ? 22.134 32.173 15.352 1.00 68.88 94 SER A C 1
ATOM 734 O O . SER A 1 94 ? 22.165 31.257 16.171 1.00 68.88 94 SER A O 1
ATOM 736 N N . THR A 1 95 ? 23.089 33.097 15.289 1.00 62.50 95 THR A N 1
ATOM 737 C CA . THR A 1 95 ? 24.137 33.214 16.304 1.00 62.50 95 THR A CA 1
ATOM 738 C C . THR A 1 95 ? 23.499 33.596 17.643 1.00 62.50 95 THR A C 1
ATOM 740 O O . THR A 1 95 ? 22.770 34.592 17.685 1.00 62.50 95 THR A O 1
ATOM 743 N N . PRO A 1 96 ? 23.740 32.840 18.728 1.00 67.00 96 PRO A N 1
ATOM 744 C CA . PRO A 1 96 ? 23.276 33.216 20.056 1.00 67.00 96 PRO A CA 1
ATOM 745 C C . PRO A 1 96 ? 24.063 34.442 20.540 1.00 67.00 96 PRO A C 1
ATOM 747 O O . PRO A 1 96 ? 25.265 34.548 20.289 1.00 67.00 96 PRO A O 1
ATOM 750 N N . LYS A 1 97 ? 23.360 35.373 21.186 1.00 64.19 97 LYS A N 1
ATOM 751 C CA . LYS A 1 97 ? 23.921 36.572 21.814 1.00 64.19 97 LYS A CA 1
ATOM 752 C C . LYS A 1 97 ? 24.163 36.324 23.297 1.00 64.19 97 LYS A C 1
ATOM 754 O O . LYS A 1 97 ? 23.357 35.565 23.880 1.00 64.19 97 LYS A O 1
#

Foldseek 3Di:
DDDPPDDDPPPDPPPVVVVVVVVVVVVVVVCVVCVPDDPVRVLCQQCDVPRPPLVSHPCNVVVNDPPDDPVVVCVVDPDPDDPPPPPPCPPPDPDDD

pLDDT: mean 79.92, std 15.29, range [46.09, 95.19]

Secondary structure (DSSP, 8-state):
--------TTS-HHHHHHHHHHHHHHHHHHHHHHTT--HHHHHHHHHSTT-S-GGG-HHHHHT--TTS-HHHHHHHS--SSPP--------------